Protein AF-A0A6N9QGZ2-F1 (afdb_monomer_lite)

Structure (mmCIF, N/CA/C/O backbone):
data_AF-A0A6N9QGZ2-F1
#
_entry.id   AF-A0A6N9QGZ2-F1
#
loop_
_atom_site.group_PDB
_atom_site.id
_atom_site.type_symbol
_atom_site.label_atom_id
_atom_site.label_alt_id
_atom_site.label_comp_id
_atom_site.label_asym_id
_atom_site.label_entity_id
_atom_site.label_seq_id
_atom_site.pdbx_PDB_ins_code
_atom_site.Cartn_x
_atom_site.Cartn_y
_atom_site.Cartn_z
_atom_site.occupancy
_atom_site.B_iso_or_equiv
_atom_site.auth_seq_id
_atom_site.auth_comp_id
_atom_site.auth_asym_id
_atom_site.auth_atom_id
_atom_site.pdbx_PDB_model_num
ATOM 1 N N . MET A 1 1 ? 37.014 -15.321 28.408 1.00 52.12 1 MET A N 1
ATOM 2 C CA . MET A 1 1 ? 35.676 -15.016 27.855 1.00 52.12 1 MET A CA 1
ATOM 3 C C . MET A 1 1 ? 35.784 -15.045 26.337 1.00 52.12 1 MET A C 1
ATOM 5 O O . MET A 1 1 ? 36.380 -14.140 25.770 1.00 52.12 1 MET A O 1
ATOM 9 N N . ALA A 1 2 ? 35.325 -16.122 25.695 1.00 48.81 2 ALA A N 1
ATOM 10 C CA . ALA A 1 2 ? 35.385 -16.263 24.242 1.00 48.81 2 ALA A CA 1
ATOM 11 C C . ALA A 1 2 ? 34.334 -15.340 23.607 1.00 48.81 2 ALA A C 1
ATOM 13 O O . ALA A 1 2 ? 33.136 -15.608 23.674 1.00 48.81 2 ALA A O 1
ATOM 14 N N . TYR A 1 3 ? 34.786 -14.214 23.056 1.00 52.75 3 TYR A N 1
ATOM 15 C CA . TYR A 1 3 ? 33.948 -13.305 22.283 1.00 52.75 3 TYR A CA 1
ATOM 16 C C . TYR A 1 3 ? 33.619 -13.977 20.951 1.00 52.75 3 TYR A C 1
ATOM 18 O O . TYR A 1 3 ? 34.376 -13.897 19.988 1.00 52.75 3 TYR A O 1
ATOM 26 N N . VAL A 1 4 ? 32.491 -14.677 20.901 1.00 58.38 4 VAL A N 1
ATOM 27 C CA . VAL A 1 4 ? 31.912 -15.086 19.626 1.00 58.38 4 VAL A CA 1
ATOM 28 C C . VAL A 1 4 ? 31.283 -13.835 19.025 1.00 58.38 4 VAL A C 1
ATOM 30 O O . VAL A 1 4 ? 30.467 -13.171 19.669 1.00 58.38 4 VAL A O 1
ATOM 33 N N . THR A 1 5 ? 31.670 -13.490 17.803 1.00 60.75 5 THR A N 1
ATOM 34 C CA . THR A 1 5 ? 31.063 -12.425 17.001 1.00 60.75 5 THR A CA 1
ATOM 35 C C . THR A 1 5 ? 29.679 -12.866 16.534 1.00 60.75 5 THR A C 1
ATOM 37 O O . THR A 1 5 ? 29.411 -12.998 15.345 1.00 60.75 5 THR A O 1
ATOM 40 N N . VAL A 1 6 ? 28.772 -13.125 17.478 1.00 60.06 6 VAL A N 1
ATOM 41 C CA . VAL A 1 6 ? 27.359 -13.270 17.152 1.00 60.06 6 VAL A CA 1
ATOM 42 C C . VAL A 1 6 ? 26.928 -11.913 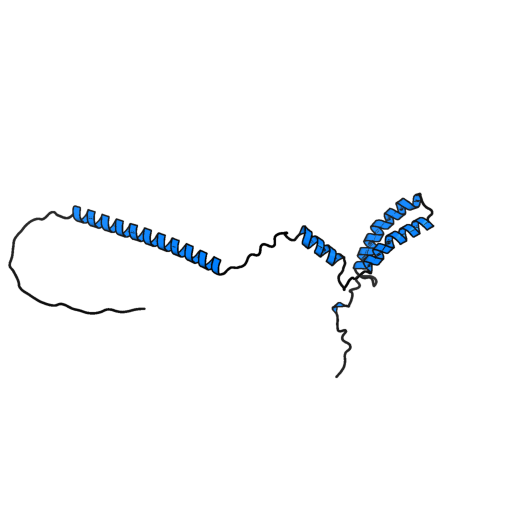16.597 1.00 60.06 6 VAL A C 1
ATOM 44 O O . VAL A 1 6 ? 27.034 -10.910 17.315 1.00 60.06 6 VAL A O 1
ATOM 47 N N . PRO A 1 7 ? 26.506 -11.825 15.325 1.00 60.22 7 PRO A N 1
ATOM 48 C CA . PRO A 1 7 ? 25.987 -10.580 14.795 1.00 60.22 7 PRO A CA 1
ATOM 49 C C . PRO A 1 7 ? 24.788 -10.194 15.662 1.00 60.22 7 PRO A C 1
ATOM 51 O O . PRO A 1 7 ? 23.801 -10.922 15.731 1.00 60.22 7 PRO A O 1
ATOM 54 N N . LYS A 1 8 ? 24.906 -9.059 16.362 1.00 59.06 8 LYS A N 1
ATOM 55 C CA . LYS A 1 8 ? 23.937 -8.584 17.365 1.00 59.06 8 LYS A CA 1
ATOM 56 C C . LYS A 1 8 ? 22.522 -8.357 16.812 1.00 59.06 8 LYS A C 1
ATOM 58 O O . LYS A 1 8 ? 21.609 -8.193 17.604 1.00 59.06 8 LYS A O 1
ATOM 63 N N . ASP A 1 9 ? 22.335 -8.427 15.490 1.00 52.78 9 ASP A N 1
ATOM 64 C CA . ASP A 1 9 ? 21.058 -8.227 14.808 1.00 52.78 9 ASP A CA 1
ATOM 65 C C . ASP A 1 9 ? 20.841 -9.265 13.684 1.00 52.78 9 ASP A C 1
ATOM 67 O O . ASP A 1 9 ? 21.182 -9.022 12.522 1.00 52.78 9 ASP A O 1
ATOM 71 N N . LEU A 1 10 ? 20.198 -10.404 13.983 1.00 56.34 10 LEU A N 1
ATOM 72 C CA . LEU A 1 10 ? 19.692 -11.329 12.946 1.00 56.34 10 LEU A CA 1
ATOM 73 C C . LEU A 1 10 ? 18.625 -10.678 12.041 1.00 56.34 10 LEU A C 1
ATOM 75 O O . LEU A 1 10 ? 18.372 -11.137 10.930 1.00 56.34 10 LEU A O 1
ATOM 79 N N . THR A 1 11 ? 18.023 -9.577 12.489 1.00 52.88 11 THR A N 1
ATOM 80 C CA . THR A 1 11 ? 17.010 -8.800 11.760 1.00 52.88 11 THR A CA 1
ATOM 81 C C . THR A 1 11 ? 17.583 -7.960 10.616 1.00 52.88 11 THR A C 1
ATOM 83 O O . THR A 1 11 ? 16.822 -7.499 9.766 1.00 52.88 11 THR A O 1
ATOM 86 N N . LYS A 1 12 ? 18.911 -7.783 10.541 1.00 50.66 12 LYS A N 1
ATOM 87 C CA . LYS A 1 12 ? 19.588 -7.100 9.421 1.00 50.66 12 LYS A CA 1
ATOM 88 C C . LYS A 1 12 ? 19.960 -8.031 8.267 1.00 50.66 12 LYS A C 1
ATOM 90 O O . LYS A 1 12 ? 20.398 -7.551 7.219 1.00 50.66 12 LYS A O 1
ATOM 95 N N . VAL A 1 13 ? 19.780 -9.344 8.415 1.00 50.19 13 VAL A N 1
ATOM 96 C CA . VAL A 1 13 ? 20.067 -10.297 7.338 1.00 50.19 13 VAL A CA 1
ATOM 97 C C . VAL A 1 13 ? 18.926 -10.235 6.320 1.00 50.19 13 VAL A C 1
ATOM 99 O O . VAL A 1 13 ? 17.911 -10.919 6.433 1.00 50.19 13 VAL A O 1
ATOM 102 N N . LYS A 1 14 ? 19.073 -9.357 5.321 1.00 54.25 14 LYS A N 1
ATOM 103 C CA . LYS A 1 14 ? 18.170 -9.266 4.165 1.00 54.25 14 LYS A CA 1
ATOM 104 C C . LYS A 1 14 ? 18.099 -10.633 3.485 1.00 54.25 14 LYS A C 1
ATOM 106 O O . LYS A 1 14 ? 19.060 -11.065 2.852 1.00 54.25 14 LYS A O 1
ATOM 111 N N . SER A 1 15 ? 16.953 -11.300 3.593 1.00 54.78 15 SER A N 1
ATOM 112 C CA . SER A 1 15 ? 16.671 -12.509 2.820 1.00 54.78 15 SER A CA 1
ATOM 113 C C . SER A 1 15 ? 16.719 -12.170 1.325 1.00 54.78 15 SER A C 1
ATOM 115 O O . SER A 1 15 ? 15.897 -11.408 0.810 1.00 54.78 15 SER A O 1
ATOM 117 N N . LYS A 1 16 ? 17.733 -12.696 0.632 1.00 54.19 16 LYS A N 1
ATOM 118 C CA . LYS A 1 16 ? 17.890 -12.600 -0.824 1.00 54.19 16 LYS A CA 1
ATOM 119 C C . LYS A 1 16 ? 17.086 -13.742 -1.434 1.00 54.19 16 LYS A C 1
ATOM 121 O O . LYS A 1 16 ? 17.397 -14.899 -1.173 1.00 54.19 16 LYS A O 1
ATOM 126 N N . VAL A 1 17 ? 16.005 -13.434 -2.146 1.00 58.06 17 VAL A N 1
ATOM 127 C CA . VAL A 1 17 ? 14.951 -14.435 -2.422 1.00 58.06 17 VAL A CA 1
ATOM 128 C C . VAL A 1 17 ? 15.073 -15.097 -3.796 1.00 58.06 17 VAL A C 1
ATOM 130 O O . VAL A 1 17 ? 14.497 -16.152 -4.005 1.00 58.06 17 VAL A O 1
ATOM 133 N N . ALA A 1 18 ? 15.929 -14.584 -4.675 1.00 49.78 18 ALA A N 1
ATOM 134 C CA . ALA A 1 18 ? 16.564 -15.324 -5.768 1.00 49.78 18 ALA A CA 1
ATOM 135 C C . ALA A 1 18 ? 17.700 -14.448 -6.328 1.00 49.78 18 ALA A C 1
ATOM 137 O O . ALA A 1 18 ? 17.606 -13.222 -6.270 1.00 49.78 18 ALA A O 1
ATOM 138 N N . LEU A 1 19 ? 18.779 -15.045 -6.850 1.00 53.00 19 LEU A N 1
ATOM 139 C CA . LEU A 1 19 ? 19.842 -14.335 -7.594 1.00 53.00 19 LEU A CA 1
ATOM 140 C C . LEU A 1 19 ? 20.494 -13.139 -6.870 1.00 53.00 19 LEU A C 1
ATOM 142 O O . LEU A 1 19 ? 20.731 -12.094 -7.464 1.00 53.00 19 LEU A O 1
ATOM 146 N N . ASN A 1 20 ? 20.797 -13.263 -5.578 1.00 61.28 20 ASN A N 1
ATOM 147 C CA . ASN A 1 20 ? 21.400 -12.183 -4.782 1.00 61.28 20 ASN A CA 1
ATOM 148 C C . ASN A 1 20 ? 20.588 -10.862 -4.692 1.00 61.28 20 ASN A C 1
ATOM 150 O O . ASN A 1 20 ? 21.097 -9.887 -4.134 1.00 61.28 20 ASN A O 1
ATOM 154 N N . LEU A 1 21 ? 19.333 -10.829 -5.156 1.00 63.34 21 LEU A N 1
ATOM 155 C CA . LEU A 1 21 ? 18.490 -9.632 -5.181 1.00 63.34 21 LEU A CA 1
ATOM 156 C C . LEU A 1 21 ? 17.457 -9.633 -4.043 1.00 63.34 21 LEU A C 1
ATOM 158 O O . LEU A 1 21 ? 16.952 -10.666 -3.590 1.00 63.34 21 LEU A O 1
ATOM 162 N N . THR A 1 22 ? 17.156 -8.436 -3.549 1.00 71.75 22 THR A N 1
ATOM 163 C CA . THR A 1 22 ? 16.146 -8.197 -2.512 1.00 71.75 22 THR A CA 1
ATOM 164 C C . THR A 1 22 ? 14.737 -8.285 -3.108 1.00 71.75 22 THR A C 1
ATOM 166 O O . THR A 1 22 ? 14.525 -7.929 -4.265 1.00 71.75 22 THR A O 1
ATOM 169 N N . LYS A 1 23 ? 13.735 -8.711 -2.322 1.00 70.38 23 LYS A N 1
ATOM 170 C CA . LYS A 1 23 ? 12.328 -8.803 -2.781 1.00 70.38 23 LYS A CA 1
ATOM 171 C C . LYS A 1 23 ? 11.823 -7.506 -3.438 1.00 70.38 23 LYS A C 1
ATOM 173 O O . LYS A 1 23 ? 11.062 -7.555 -4.394 1.00 70.38 23 LYS A O 1
ATOM 178 N N . ARG A 1 24 ? 12.293 -6.354 -2.947 1.00 72.12 24 ARG A N 1
ATOM 179 C CA . ARG A 1 24 ? 11.916 -5.016 -3.426 1.00 72.12 24 ARG A CA 1
ATOM 180 C C . ARG A 1 24 ? 12.524 -4.673 -4.777 1.00 72.12 24 ARG A C 1
ATOM 182 O O . ARG A 1 24 ? 11.849 -4.089 -5.614 1.00 72.12 24 ARG A O 1
ATOM 189 N N . GLN A 1 25 ? 13.768 -5.090 -5.015 1.00 73.69 25 GLN A N 1
ATOM 190 C CA . GLN A 1 25 ? 14.388 -4.971 -6.333 1.00 73.69 25 GLN A CA 1
ATOM 191 C C . GLN A 1 25 ? 13.577 -5.747 -7.368 1.00 73.69 25 GLN A C 1
ATOM 193 O O . GLN A 1 25 ? 13.311 -5.214 -8.433 1.00 73.69 25 GLN A O 1
ATOM 198 N N . LEU A 1 26 ? 13.095 -6.948 -7.038 1.00 77.50 26 LEU A N 1
ATOM 199 C CA . LEU A 1 26 ? 12.295 -7.745 -7.970 1.00 77.50 26 LEU A CA 1
ATOM 200 C C . LEU A 1 26 ? 10.937 -7.102 -8.288 1.00 77.50 26 LEU A C 1
ATOM 202 O O . LEU A 1 26 ? 10.567 -7.018 -9.455 1.00 77.50 26 LEU A O 1
ATOM 206 N N . VAL A 1 27 ? 10.222 -6.596 -7.277 1.00 79.56 27 VAL A N 1
ATOM 207 C CA . VAL A 1 27 ? 8.947 -5.884 -7.491 1.00 79.56 27 VAL A CA 1
ATOM 208 C C . VAL A 1 27 ? 9.162 -4.620 -8.317 1.00 79.56 27 VAL A C 1
ATOM 210 O O . VAL A 1 27 ? 8.402 -4.350 -9.244 1.00 79.56 27 VAL A O 1
ATOM 213 N N . CYS A 1 28 ? 10.213 -3.860 -8.019 1.00 80.31 28 CYS A N 1
ATOM 214 C CA . CYS A 1 28 ? 10.470 -2.608 -8.704 1.00 80.31 28 CYS A CA 1
ATOM 215 C C . CYS A 1 28 ? 10.985 -2.810 -10.134 1.00 80.31 28 CYS A C 1
ATOM 217 O O . CYS A 1 28 ? 10.509 -2.135 -11.038 1.00 80.31 28 CYS A O 1
ATOM 219 N N . PHE A 1 29 ? 11.870 -3.782 -10.375 1.00 82.69 29 PHE A N 1
ATOM 220 C CA . PHE A 1 29 ? 12.267 -4.173 -11.731 1.00 82.69 29 PHE A CA 1
ATOM 221 C C . PHE A 1 29 ? 11.088 -4.741 -12.522 1.00 82.69 29 PHE A C 1
ATOM 223 O O . PHE A 1 29 ? 10.969 -4.450 -13.708 1.00 82.69 29 PHE A O 1
ATOM 230 N N . GLY A 1 30 ? 10.187 -5.485 -11.873 1.00 84.06 30 GLY A N 1
ATOM 231 C CA . GLY A 1 30 ? 8.941 -5.945 -12.483 1.00 84.06 30 GLY A CA 1
ATOM 232 C C . GLY A 1 30 ? 8.044 -4.781 -12.907 1.00 84.06 30 GLY A C 1
ATOM 233 O O . GLY A 1 30 ? 7.662 -4.696 -14.069 1.00 84.06 30 GLY A O 1
ATOM 234 N N . ALA A 1 31 ? 7.758 -3.844 -11.998 1.00 84.06 31 ALA A N 1
ATOM 235 C CA . ALA A 1 31 ? 6.945 -2.663 -12.294 1.00 84.06 31 ALA A CA 1
ATOM 236 C C . ALA A 1 31 ? 7.585 -1.777 -13.373 1.00 84.06 31 ALA A C 1
ATOM 238 O O . ALA A 1 31 ? 6.910 -1.339 -14.303 1.00 84.06 31 ALA A O 1
ATOM 239 N N . ALA A 1 32 ? 8.897 -1.562 -13.283 1.00 85.50 32 ALA A N 1
ATOM 240 C CA . ALA A 1 32 ? 9.630 -0.771 -14.251 1.00 85.50 32 ALA A CA 1
ATOM 241 C C . ALA A 1 32 ? 9.602 -1.443 -15.632 1.00 85.50 32 ALA A C 1
ATOM 243 O O . ALA A 1 32 ? 9.272 -0.776 -16.605 1.00 85.50 32 ALA A O 1
ATOM 244 N N . ALA A 1 33 ? 9.824 -2.759 -15.735 1.00 85.50 33 ALA A N 1
ATOM 245 C CA . ALA A 1 33 ? 9.715 -3.492 -16.998 1.00 85.50 33 ALA A CA 1
ATOM 246 C C . ALA A 1 33 ? 8.300 -3.420 -17.599 1.00 85.50 33 ALA A C 1
ATOM 248 O O . ALA A 1 33 ? 8.160 -3.160 -18.793 1.00 85.50 33 ALA A O 1
ATOM 249 N N . VAL A 1 34 ? 7.256 -3.577 -16.777 1.00 88.81 34 VAL A N 1
ATOM 250 C CA . VAL A 1 34 ? 5.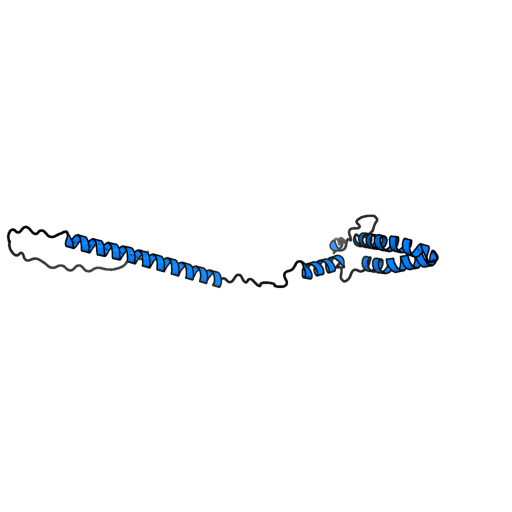853 -3.480 -17.220 1.00 88.81 34 VAL A CA 1
ATOM 251 C C . VAL A 1 34 ? 5.527 -2.100 -17.788 1.00 88.81 34 VAL A C 1
ATOM 253 O O . VAL A 1 34 ? 4.760 -2.013 -18.739 1.00 88.81 34 VAL A O 1
ATOM 256 N N . VAL A 1 35 ? 6.102 -1.027 -17.246 1.00 86.25 35 VAL A N 1
ATOM 257 C CA . VAL A 1 35 ? 5.841 0.337 -17.732 1.00 86.25 35 VAL A CA 1
ATOM 258 C C . VAL A 1 35 ? 6.773 0.716 -18.884 1.00 86.25 35 VAL A C 1
ATOM 260 O O . VAL A 1 35 ? 6.325 1.236 -19.902 1.00 86.25 35 VAL A O 1
ATOM 263 N N . GLY A 1 36 ? 8.071 0.462 -18.754 1.00 85.75 36 GLY A N 1
ATOM 264 C CA . GLY A 1 36 ? 9.061 0.951 -19.707 1.00 85.75 36 GLY A CA 1
ATOM 265 C C . GLY A 1 36 ? 9.189 0.124 -20.976 1.00 85.75 36 GLY A C 1
ATOM 266 O O . GLY A 1 36 ? 9.550 0.701 -21.996 1.00 85.75 36 GLY A O 1
ATOM 267 N N . VAL A 1 37 ? 8.870 -1.177 -20.968 1.00 86.12 37 VAL A N 1
ATOM 268 C CA . VAL A 1 37 ? 8.886 -1.974 -22.209 1.00 86.12 37 VAL A CA 1
ATOM 269 C C . VAL A 1 37 ? 7.790 -1.498 -23.173 1.00 86.12 37 VAL A C 1
ATOM 271 O O . VAL A 1 37 ? 8.134 -1.151 -24.303 1.00 86.12 37 VAL A O 1
ATOM 274 N N . PRO A 1 38 ? 6.510 -1.369 -22.770 1.00 86.81 38 PRO A N 1
ATOM 275 C CA . PRO A 1 38 ? 5.483 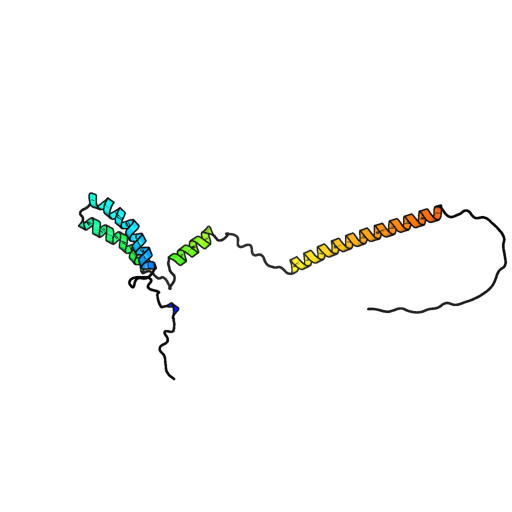-0.795 -23.641 1.00 86.81 38 PRO A CA 1
ATOM 276 C C . PRO A 1 38 ? 5.793 0.643 -24.062 1.00 86.81 38 PRO A C 1
ATOM 278 O O . PRO A 1 38 ? 5.623 0.988 -25.228 1.00 86.81 38 PRO A O 1
ATOM 281 N N . LEU A 1 39 ? 6.304 1.469 -23.142 1.00 85.44 39 LEU A N 1
ATOM 282 C CA . LEU A 1 39 ? 6.684 2.848 -23.451 1.00 85.44 39 LEU A CA 1
ATOM 283 C C . LEU A 1 39 ? 7.801 2.913 -24.507 1.00 85.44 39 LEU A C 1
ATOM 285 O O . LEU A 1 39 ? 7.755 3.747 -25.407 1.00 85.44 39 LEU A O 1
ATOM 289 N N . PHE A 1 40 ? 8.783 2.012 -24.432 1.00 84.69 40 PHE A N 1
ATOM 290 C CA . PHE A 1 40 ? 9.861 1.915 -25.412 1.00 84.69 40 PHE A CA 1
ATOM 291 C C . PHE A 1 40 ? 9.336 1.523 -26.794 1.00 84.69 40 PHE A C 1
ATOM 293 O O . PHE A 1 40 ? 9.710 2.159 -27.775 1.00 84.69 40 PHE A O 1
ATOM 300 N N . PHE A 1 41 ? 8.445 0.530 -26.883 1.00 85.12 41 PHE A N 1
ATOM 301 C CA . PHE A 1 41 ? 7.859 0.128 -28.166 1.00 85.12 41 PHE A CA 1
ATOM 302 C C . PHE A 1 41 ? 7.048 1.252 -28.822 1.00 85.12 41 PHE A C 1
ATOM 304 O O . PHE A 1 41 ? 7.136 1.410 -30.032 1.00 85.12 41 PHE A O 1
ATOM 311 N N . LEU A 1 42 ? 6.333 2.068 -28.040 1.00 85.69 42 LEU A N 1
ATOM 312 C CA . LEU A 1 42 ? 5.571 3.213 -28.556 1.00 85.69 42 LEU A CA 1
ATOM 313 C C . LEU A 1 42 ? 6.465 4.363 -29.049 1.00 85.69 42 LEU A C 1
ATOM 315 O O . LEU A 1 42 ? 6.144 5.023 -30.033 1.00 85.69 42 LEU A O 1
ATOM 319 N N . ILE A 1 43 ? 7.581 4.628 -28.364 1.00 84.19 43 ILE A N 1
ATOM 320 C CA . ILE A 1 43 ? 8.475 5.756 -28.683 1.00 84.19 43 ILE A CA 1
ATOM 321 C C . ILE A 1 43 ? 9.481 5.392 -29.784 1.00 84.19 43 ILE A C 1
ATOM 323 O O . ILE A 1 43 ? 9.903 6.264 -30.548 1.00 84.19 43 ILE A O 1
ATOM 327 N N . LYS A 1 44 ? 9.849 4.110 -29.892 1.00 79.19 44 LYS A N 1
ATOM 328 C CA . LYS A 1 44 ? 10.823 3.587 -30.860 1.00 79.19 44 LYS A CA 1
ATOM 329 C C . LYS A 1 44 ? 10.485 3.936 -32.313 1.00 79.19 44 LYS A C 1
ATOM 331 O O . LYS A 1 44 ? 11.403 4.137 -33.100 1.00 79.19 44 LYS A O 1
ATOM 336 N N . ASP A 1 45 ? 9.205 4.033 -32.661 1.00 78.19 45 ASP A N 1
ATOM 337 C CA . ASP A 1 45 ? 8.784 4.309 -34.041 1.00 78.19 45 ASP A CA 1
ATOM 338 C C . ASP A 1 45 ? 8.909 5.796 -34.421 1.00 78.19 45 ASP A C 1
ATOM 340 O O . ASP A 1 45 ? 8.926 6.136 -35.601 1.00 78.19 45 ASP A O 1
ATOM 344 N N . SER A 1 46 ? 9.018 6.693 -33.433 1.00 79.25 46 SER A N 1
ATOM 345 C CA . SER A 1 46 ? 9.046 8.151 -33.645 1.00 79.25 46 SER A CA 1
ATOM 346 C C . SER A 1 46 ? 10.406 8.797 -33.368 1.00 79.25 46 SER A C 1
ATOM 348 O O . SER A 1 46 ? 10.646 9.930 -33.783 1.00 79.25 46 SER A O 1
ATOM 350 N N . VAL A 1 47 ? 11.295 8.119 -32.638 1.00 84.38 47 VAL A N 1
ATOM 351 C CA . VAL A 1 47 ? 12.533 8.701 -32.101 1.00 84.38 47 VAL A CA 1
ATOM 352 C C . VAL A 1 47 ? 13.727 7.808 -32.457 1.00 84.38 47 VAL A C 1
ATOM 354 O O . VAL A 1 47 ? 13.600 6.584 -32.419 1.00 84.38 47 VAL A O 1
ATOM 357 N N . PRO A 1 48 ? 14.914 8.372 -32.765 1.00 83.75 48 PRO A N 1
ATOM 358 C CA . PRO A 1 48 ? 16.120 7.577 -32.965 1.00 83.75 48 PRO A CA 1
ATOM 359 C C . PRO A 1 48 ? 16.394 6.655 -31.772 1.00 83.75 48 PRO A C 1
ATOM 361 O O . PRO A 1 48 ? 16.271 7.051 -30.612 1.00 83.75 48 PRO A O 1
ATOM 364 N N . GLN A 1 49 ? 16.817 5.426 -32.074 1.00 81.88 49 GLN A N 1
ATOM 365 C CA . GLN A 1 49 ? 17.009 4.343 -31.104 1.00 81.88 49 GLN A CA 1
ATOM 366 C C . GLN A 1 49 ? 17.841 4.764 -29.881 1.00 81.88 49 GLN A C 1
ATOM 368 O O . GLN A 1 49 ? 17.521 4.394 -28.754 1.00 81.88 49 GLN A O 1
ATOM 373 N N . SER A 1 50 ? 18.877 5.582 -30.080 1.00 85.00 50 SER A N 1
ATOM 374 C CA . SER A 1 50 ? 19.697 6.135 -28.998 1.00 85.00 50 SER A CA 1
ATOM 375 C C . SER A 1 50 ? 18.866 6.974 -28.021 1.00 85.00 50 SER A C 1
ATOM 377 O O . SER A 1 50 ? 18.870 6.704 -26.821 1.00 85.00 50 SER A O 1
ATOM 379 N N . ALA A 1 51 ? 18.079 7.931 -28.509 1.00 85.69 51 ALA A N 1
ATOM 380 C CA . ALA A 1 51 ? 17.215 8.755 -27.666 1.00 85.69 51 ALA A CA 1
ATOM 381 C C . ALA A 1 51 ? 16.086 7.943 -27.002 1.00 85.69 51 ALA A C 1
ATOM 383 O O . ALA A 1 51 ? 15.808 8.156 -25.822 1.00 85.69 51 ALA A O 1
ATOM 384 N N . ALA A 1 52 ? 15.511 6.950 -27.688 1.00 84.81 52 ALA A N 1
ATOM 385 C CA . ALA A 1 52 ? 14.527 6.044 -27.087 1.00 84.81 52 ALA A CA 1
ATOM 386 C C . ALA A 1 52 ? 15.114 5.252 -25.898 1.00 84.81 52 ALA A C 1
ATOM 388 O O . ALA A 1 52 ? 14.467 5.124 -24.855 1.00 84.81 52 ALA A O 1
ATOM 389 N N . THR A 1 53 ? 16.364 4.780 -26.001 1.00 84.31 53 THR A N 1
ATOM 390 C CA . THR A 1 53 ? 17.038 4.093 -24.882 1.00 84.31 53 THR A CA 1
ATOM 391 C C . THR A 1 53 ? 17.349 5.022 -23.706 1.00 84.31 53 THR A C 1
ATOM 393 O O . THR A 1 53 ? 17.182 4.617 -22.556 1.00 84.31 53 THR A O 1
ATOM 396 N N . PHE A 1 54 ? 17.718 6.284 -23.955 1.00 88.00 54 PHE A N 1
ATOM 397 C CA . PHE A 1 54 ? 17.908 7.265 -22.879 1.00 88.00 54 PHE A CA 1
ATOM 398 C C . PHE A 1 54 ? 16.607 7.556 -22.133 1.00 88.00 54 PHE A C 1
ATOM 400 O O . PHE A 1 54 ? 16.612 7.610 -20.904 1.00 88.00 54 PHE A O 1
ATOM 407 N N . ILE A 1 55 ? 15.489 7.680 -22.855 1.00 85.50 55 ILE A N 1
ATOM 408 C CA . ILE A 1 55 ? 14.161 7.854 -22.254 1.00 85.50 55 ILE A CA 1
ATOM 409 C C . ILE A 1 55 ? 13.798 6.630 -21.406 1.00 85.50 55 ILE A C 1
ATOM 411 O O . ILE A 1 55 ? 13.349 6.781 -20.271 1.00 85.50 55 ILE A O 1
ATOM 415 N N . MET A 1 56 ? 14.060 5.421 -21.908 1.00 84.56 56 MET A N 1
ATOM 416 C CA . MET A 1 56 ? 13.836 4.186 -21.155 1.00 84.56 56 MET A CA 1
ATOM 417 C C . MET A 1 56 ? 14.626 4.175 -19.836 1.00 84.56 56 MET A C 1
ATOM 419 O O . MET A 1 56 ? 14.051 3.899 -18.785 1.00 84.56 56 MET A O 1
ATOM 423 N N . VAL A 1 57 ? 15.917 4.523 -19.856 1.00 86.19 57 VAL A N 1
ATOM 424 C CA . VAL A 1 57 ? 16.749 4.587 -18.639 1.00 86.19 57 VAL A CA 1
ATOM 425 C C . VAL A 1 57 ? 16.253 5.670 -17.679 1.00 86.19 57 VAL A C 1
ATOM 427 O O . VAL A 1 57 ? 16.161 5.418 -16.478 1.00 86.19 57 VAL A O 1
ATOM 430 N N . LEU A 1 58 ? 15.878 6.843 -18.192 1.00 87.44 58 LEU A N 1
ATOM 431 C CA . LEU A 1 58 ? 15.325 7.938 -17.391 1.00 87.44 58 LEU A CA 1
ATOM 432 C C . LEU A 1 58 ? 14.041 7.542 -16.664 1.00 87.44 58 LEU A C 1
ATOM 434 O O . LEU A 1 58 ? 13.859 7.919 -15.511 1.00 87.44 58 LEU A O 1
ATOM 438 N N . VAL A 1 59 ? 13.176 6.761 -17.311 1.00 85.31 59 VAL A N 1
ATOM 439 C CA . VAL A 1 59 ? 11.941 6.247 -16.704 1.00 85.31 59 VAL A CA 1
ATOM 440 C C . VAL A 1 59 ? 12.239 5.167 -15.667 1.00 85.31 59 VAL A C 1
ATOM 442 O O . VAL A 1 59 ? 11.571 5.112 -14.641 1.00 85.31 59 VAL A O 1
ATOM 445 N N . MET A 1 60 ? 13.258 4.334 -15.884 1.00 84.19 60 MET A N 1
ATOM 446 C CA . MET A 1 60 ? 13.651 3.263 -14.954 1.00 84.19 60 MET A CA 1
ATOM 447 C C . MET A 1 60 ? 14.357 3.792 -13.697 1.00 84.19 60 MET A C 1
ATOM 449 O O . MET A 1 60 ? 14.225 3.212 -12.619 1.00 84.19 60 MET A O 1
ATOM 453 N N . LEU A 1 61 ? 15.097 4.896 -13.812 1.00 84.44 61 LEU A N 1
ATOM 454 C CA . LEU A 1 61 ? 15.878 5.503 -12.731 1.00 84.44 61 LEU A CA 1
ATOM 455 C C . LEU A 1 61 ? 15.061 5.858 -11.468 1.00 84.44 61 LEU A C 1
ATOM 457 O O . LEU A 1 61 ? 15.495 5.479 -10.376 1.00 84.44 61 LEU A O 1
ATOM 461 N N . PRO A 1 62 ? 13.887 6.520 -11.539 1.00 81.38 62 PRO A N 1
ATOM 462 C CA . PRO A 1 62 ? 13.078 6.803 -10.355 1.00 81.38 62 PRO A CA 1
ATOM 463 C C . PRO A 1 62 ? 12.556 5.526 -9.688 1.00 81.38 62 PRO A C 1
ATOM 465 O O . PRO A 1 62 ? 12.535 5.451 -8.461 1.00 81.38 62 PRO A O 1
ATOM 468 N N . PHE A 1 63 ? 12.215 4.490 -10.461 1.00 79.81 63 PHE A N 1
ATOM 469 C CA . PHE A 1 63 ? 11.873 3.178 -9.906 1.00 79.81 63 PHE A CA 1
ATOM 470 C C . PHE A 1 63 ? 13.079 2.566 -9.186 1.00 79.81 63 PHE A C 1
ATOM 472 O O . PHE A 1 63 ? 12.976 2.158 -8.032 1.00 79.81 63 PHE A O 1
ATOM 479 N N . PHE A 1 64 ? 14.266 2.604 -9.789 1.00 78.44 64 PHE A N 1
ATOM 480 C CA . PHE A 1 64 ? 15.479 2.114 -9.139 1.00 78.44 64 PHE A CA 1
ATOM 481 C C . PHE A 1 64 ? 15.790 2.845 -7.820 1.00 78.44 64 PHE A C 1
ATOM 483 O O . PHE A 1 64 ? 16.134 2.197 -6.827 1.00 78.44 64 PHE A O 1
ATOM 490 N N . MET A 1 65 ? 15.606 4.171 -7.767 1.00 77.94 65 MET A N 1
ATOM 491 C CA . MET A 1 65 ? 15.708 4.916 -6.508 1.00 77.94 65 MET A CA 1
ATOM 492 C C . MET A 1 65 ? 14.713 4.402 -5.470 1.00 77.94 65 MET A C 1
ATOM 494 O O . MET A 1 65 ? 15.125 4.164 -4.342 1.00 77.94 65 MET A O 1
ATOM 498 N N . LEU A 1 66 ? 13.448 4.164 -5.827 1.00 71.44 66 LEU A N 1
ATOM 499 C CA . LEU A 1 66 ? 12.447 3.604 -4.906 1.00 71.44 66 LEU A CA 1
ATOM 500 C C . LEU A 1 66 ? 12.812 2.191 -4.422 1.00 71.44 66 LEU A C 1
ATOM 502 O O . LEU A 1 66 ? 12.576 1.866 -3.260 1.00 71.44 66 LEU A O 1
ATOM 506 N N . ALA A 1 67 ? 13.436 1.371 -5.273 1.00 73.50 67 ALA A N 1
ATOM 507 C CA . ALA A 1 67 ? 13.913 0.036 -4.908 1.00 73.50 67 ALA A CA 1
ATOM 508 C C . ALA A 1 67 ? 15.041 0.072 -3.861 1.00 73.50 67 ALA A C 1
ATOM 510 O O . ALA A 1 67 ? 15.116 -0.803 -2.994 1.00 73.50 67 ALA A O 1
ATOM 511 N N . MET A 1 68 ? 15.922 1.073 -3.959 1.00 71.75 68 MET A N 1
ATOM 512 C CA . MET A 1 68 ? 17.035 1.315 -3.032 1.00 71.75 68 MET A CA 1
ATOM 513 C C . MET A 1 68 ? 16.648 2.189 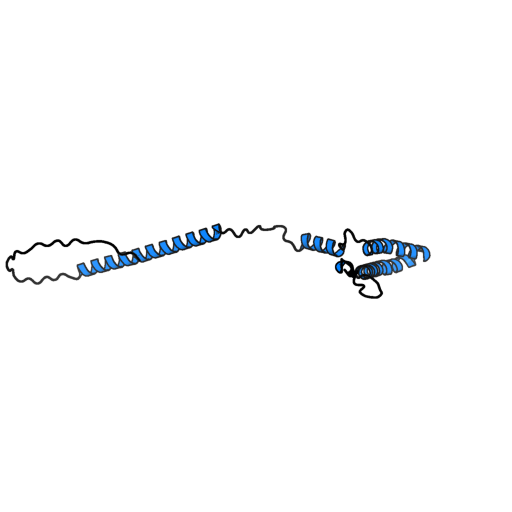-1.830 1.00 71.75 68 MET A C 1
ATOM 515 O O . MET A 1 68 ? 17.380 2.222 -0.841 1.00 71.75 68 MET A O 1
ATOM 519 N N . TYR A 1 69 ? 15.518 2.896 -1.885 1.00 69.12 69 TYR A N 1
ATOM 520 C CA . TYR A 1 69 ? 15.128 3.853 -0.859 1.00 69.12 69 TYR A CA 1
ATOM 521 C C . TYR A 1 69 ? 14.547 3.152 0.370 1.00 69.12 69 TYR A C 1
ATOM 523 O O . TYR A 1 69 ? 13.388 2.738 0.416 1.00 69.12 69 TYR A O 1
ATOM 531 N N . GLU A 1 70 ? 15.363 3.057 1.414 1.00 64.62 70 GLU A N 1
ATOM 532 C CA . GLU A 1 70 ? 14.949 2.609 2.739 1.00 64.62 70 GLU A CA 1
ATOM 533 C C . GLU A 1 70 ? 14.957 3.802 3.691 1.00 64.62 70 GLU A C 1
ATOM 535 O O . GLU A 1 70 ? 15.986 4.131 4.280 1.00 64.62 70 GLU A O 1
ATOM 540 N N . LYS A 1 71 ? 13.811 4.465 3.881 1.00 50.06 71 LYS A N 1
ATOM 541 C CA . LYS A 1 71 ? 13.710 5.465 4.949 1.00 50.06 71 LYS A CA 1
ATOM 542 C C . LYS A 1 71 ? 13.550 4.753 6.293 1.00 50.06 71 LYS A C 1
ATOM 544 O O . LYS A 1 71 ? 12.592 4.016 6.503 1.00 50.06 71 LYS A O 1
ATOM 549 N N . HIS A 1 72 ? 14.507 4.959 7.200 1.00 55.59 72 HIS A N 1
ATOM 550 C CA . HIS A 1 72 ? 14.479 4.475 8.591 1.00 55.59 72 HIS A CA 1
ATOM 551 C C . HIS A 1 72 ? 14.248 2.956 8.768 1.00 55.59 72 HIS A C 1
ATOM 553 O O . HIS A 1 72 ? 13.764 2.517 9.807 1.00 55.59 72 HIS A O 1
ATOM 559 N N . GLY A 1 73 ? 14.591 2.141 7.762 1.00 60.88 73 GLY A N 1
ATOM 560 C CA . GLY A 1 73 ? 14.409 0.684 7.800 1.00 60.88 73 GLY A CA 1
ATOM 561 C C . GLY A 1 73 ? 12.989 0.193 7.485 1.00 60.88 73 GLY A C 1
ATOM 562 O O . GLY A 1 73 ? 12.764 -1.018 7.479 1.00 60.88 73 GLY A O 1
ATOM 563 N N . GLN A 1 74 ? 12.041 1.083 7.170 1.00 60.53 74 GLN A N 1
ATOM 564 C CA . GLN A 1 74 ? 10.682 0.700 6.776 1.00 60.53 74 GLN A CA 1
ATOM 565 C C . GLN A 1 74 ? 10.499 0.758 5.247 1.00 60.53 74 GLN A C 1
ATOM 567 O O . GLN A 1 74 ? 10.859 1.757 4.623 1.00 60.53 74 GLN A O 1
ATOM 572 N N . PRO A 1 75 ? 9.963 -0.308 4.618 1.00 69.44 75 PRO A N 1
ATOM 573 C CA . PRO A 1 75 ? 9.588 -0.279 3.208 1.00 69.44 75 PRO A CA 1
ATOM 574 C C . PRO A 1 75 ? 8.486 0.731 2.920 1.00 69.44 75 PRO A C 1
ATOM 576 O O . PRO A 1 75 ? 7.538 0.858 3.697 1.00 69.44 75 PRO A O 1
ATOM 579 N N . LEU A 1 76 ? 8.555 1.359 1.746 1.00 66.56 76 LEU A N 1
ATOM 580 C CA . LEU A 1 76 ? 7.469 2.187 1.225 1.00 66.56 76 LEU A CA 1
ATOM 581 C C . LEU A 1 76 ? 6.178 1.381 1.050 1.00 66.56 76 LEU A C 1
ATOM 583 O O . LEU A 1 76 ? 5.102 1.927 1.256 1.00 66.56 76 LEU A O 1
ATOM 587 N N . GLU A 1 77 ? 6.261 0.081 0.767 1.00 69.12 77 GLU A N 1
ATOM 588 C CA . GLU A 1 77 ? 5.105 -0.815 0.694 1.00 69.12 77 GLU A CA 1
ATOM 589 C C . GLU A 1 77 ? 4.405 -0.947 2.050 1.00 69.12 77 GLU A C 1
ATOM 591 O O . GLU A 1 77 ? 3.178 -0.954 2.119 1.00 69.12 77 GLU A O 1
ATOM 596 N N . THR A 1 78 ? 5.168 -0.997 3.148 1.00 71.50 78 THR A N 1
ATOM 597 C CA . THR A 1 78 ? 4.599 -0.993 4.503 1.00 71.50 78 THR A CA 1
ATOM 598 C C . THR A 1 78 ? 3.982 0.356 4.829 1.00 71.50 78 THR A C 1
ATOM 600 O O . THR A 1 78 ? 2.911 0.406 5.428 1.00 71.50 78 THR A O 1
ATOM 603 N N . ILE A 1 79 ? 4.616 1.449 4.408 1.00 75.44 79 ILE A N 1
ATOM 604 C CA . ILE A 1 79 ? 4.068 2.793 4.600 1.00 75.44 79 ILE A CA 1
ATOM 605 C C . ILE A 1 79 ? 2.754 2.936 3.825 1.00 75.44 79 ILE A C 1
ATOM 607 O O . ILE A 1 79 ? 1.750 3.344 4.402 1.00 75.44 79 ILE A O 1
ATOM 611 N N . LEU A 1 80 ? 2.718 2.527 2.558 1.00 76.00 80 LEU A N 1
ATOM 612 C CA . LEU A 1 80 ? 1.529 2.601 1.717 1.00 76.00 80 LEU A CA 1
ATOM 613 C C . LEU A 1 80 ? 0.425 1.657 2.204 1.00 76.00 80 LEU A C 1
ATOM 615 O O . LEU A 1 80 ? -0.733 2.057 2.267 1.00 76.00 80 LEU A O 1
ATOM 619 N N . GLY A 1 81 ? 0.772 0.442 2.630 1.00 81.94 81 GLY A N 1
ATOM 620 C CA . GLY A 1 81 ? -0.170 -0.484 3.258 1.00 81.94 81 GLY A CA 1
ATOM 621 C C . GLY A 1 81 ? -0.768 0.086 4.545 1.00 81.94 81 GLY A C 1
ATOM 622 O O . GLY A 1 81 ? -1.972 -0.028 4.766 1.00 81.94 81 GLY A O 1
ATOM 623 N N . ASN A 1 82 ? 0.038 0.771 5.361 1.00 81.56 82 ASN A N 1
ATOM 624 C CA . ASN A 1 82 ? -0.449 1.467 6.550 1.00 81.56 82 ASN A CA 1
ATOM 625 C C . ASN A 1 82 ? -1.363 2.640 6.186 1.00 81.56 82 ASN A C 1
ATOM 627 O O . ASN A 1 82 ? -2.399 2.808 6.826 1.00 81.56 82 ASN A O 1
ATOM 631 N N . ILE A 1 83 ? -1.025 3.411 5.150 1.00 81.94 83 ILE A N 1
ATOM 632 C CA . ILE A 1 83 ? -1.874 4.492 4.637 1.00 81.94 83 ILE A CA 1
ATOM 633 C C . ILE A 1 83 ? -3.217 3.911 4.184 1.00 81.94 83 ILE A C 1
ATOM 635 O O . ILE A 1 83 ? -4.250 4.294 4.719 1.00 81.94 83 ILE A O 1
ATOM 639 N N . ILE A 1 84 ? -3.228 2.922 3.291 1.00 83.44 84 ILE A N 1
ATOM 640 C CA . ILE A 1 84 ? -4.468 2.301 2.799 1.00 83.44 84 ILE A CA 1
ATOM 641 C C . ILE A 1 84 ? -5.282 1.720 3.959 1.00 83.44 84 ILE A C 1
ATOM 643 O O . ILE A 1 84 ? -6.495 1.899 4.017 1.00 83.44 84 ILE A O 1
ATOM 647 N N . LYS A 1 85 ? -4.630 1.073 4.928 1.00 84.56 85 LYS A N 1
ATOM 648 C CA . LYS A 1 85 ? -5.311 0.526 6.102 1.00 84.56 85 LYS A CA 1
ATOM 649 C C . LYS A 1 85 ? -5.992 1.620 6.925 1.00 84.56 85 LYS A C 1
ATOM 651 O O . LYS A 1 85 ? -7.157 1.468 7.282 1.00 84.56 85 LYS A O 1
ATOM 656 N N . VAL A 1 86 ? -5.292 2.716 7.208 1.00 82.19 86 VAL A N 1
ATOM 657 C CA . VAL A 1 86 ? -5.831 3.846 7.979 1.00 82.19 86 VAL A CA 1
ATOM 658 C C . VAL A 1 86 ? -6.957 4.549 7.225 1.00 82.19 86 VAL A C 1
ATOM 660 O O . VAL A 1 86 ? -7.970 4.873 7.834 1.00 82.19 86 VAL A O 1
ATOM 663 N N . PHE A 1 87 ? -6.804 4.753 5.917 1.00 80.00 87 PHE A N 1
ATOM 664 C CA . PHE A 1 87 ? -7.783 5.473 5.104 1.00 80.00 87 PHE A CA 1
ATOM 665 C C . PHE A 1 87 ? -9.015 4.634 4.739 1.00 80.00 87 PHE A C 1
ATOM 667 O O . PHE A 1 87 ? -10.105 5.193 4.655 1.00 80.00 87 PHE A O 1
ATOM 674 N N . PHE A 1 88 ? -8.861 3.326 4.509 1.00 75.81 88 PHE A N 1
ATOM 675 C CA . PHE A 1 88 ? -9.925 2.483 3.948 1.00 75.81 88 PHE A CA 1
ATOM 676 C C . PHE A 1 88 ? -10.468 1.434 4.924 1.00 75.81 88 PHE A C 1
ATOM 678 O O . PHE A 1 88 ? -11.675 1.239 5.004 1.00 75.81 88 PHE A O 1
ATOM 685 N N . LEU A 1 89 ? -9.598 0.746 5.673 1.00 74.75 89 LEU A N 1
ATOM 686 C CA . LEU A 1 89 ? -10.022 -0.363 6.545 1.00 74.75 89 LEU A CA 1
ATOM 687 C C . LEU A 1 89 ? -10.453 0.097 7.934 1.00 74.75 89 LEU A C 1
ATOM 689 O O . LEU A 1 89 ? -11.198 -0.612 8.608 1.00 74.75 89 LEU A O 1
ATOM 693 N N . THR A 1 90 ? -9.931 1.228 8.406 1.00 73.69 90 THR A N 1
ATOM 694 C CA . THR A 1 90 ? -10.148 1.641 9.791 1.00 73.69 90 THR A CA 1
ATOM 695 C C . THR A 1 90 ? -11.354 2.578 9.852 1.00 73.69 90 THR A C 1
ATOM 697 O O . THR A 1 90 ? -11.336 3.613 9.185 1.00 73.69 90 THR A O 1
ATOM 700 N N . PRO A 1 91 ? -12.406 2.261 10.631 1.00 72.19 91 PRO A N 1
ATOM 701 C CA . PRO A 1 91 ? -13.529 3.173 10.798 1.00 72.19 91 PRO A CA 1
ATOM 702 C C . PRO A 1 91 ? -13.037 4.488 11.415 1.00 72.19 91 PRO A C 1
ATOM 704 O O . PRO A 1 91 ? -12.254 4.495 12.368 1.00 72.19 91 PRO A O 1
ATOM 707 N N . LYS A 1 92 ? -13.477 5.611 10.834 1.00 66.19 92 LYS A N 1
ATOM 708 C CA . LYS A 1 92 ? -13.062 6.967 11.233 1.00 66.19 92 LYS A CA 1
ATOM 709 C C . LYS A 1 92 ? -13.439 7.280 12.680 1.00 66.19 92 LYS A C 1
ATOM 711 O O . LYS A 1 92 ? -12.723 8.005 13.367 1.00 66.19 92 LYS A O 1
ATOM 716 N N . GLU A 1 93 ? -14.534 6.702 13.150 1.00 72.06 93 GLU A N 1
ATOM 717 C CA . GLU A 1 93 ? -14.887 6.735 14.557 1.00 72.06 93 GLU A CA 1
ATOM 718 C C . GLU A 1 93 ? -14.174 5.599 15.279 1.00 72.06 93 GLU A C 1
ATOM 720 O O . GLU A 1 93 ? -14.356 4.422 14.970 1.00 72.06 93 GLU A O 1
ATOM 725 N N . ARG A 1 94 ? -13.354 5.968 16.265 1.00 74.12 94 ARG A N 1
ATOM 726 C CA . ARG A 1 94 ? -12.891 5.056 17.308 1.00 74.12 94 ARG A CA 1
ATOM 727 C C . ARG A 1 94 ? -13.915 5.143 18.440 1.00 74.12 94 ARG A C 1
ATOM 729 O O . ARG A 1 94 ? -13.736 5.996 19.309 1.00 74.12 94 ARG A O 1
ATOM 736 N N . PRO A 1 95 ? -15.010 4.358 18.442 1.00 74.50 95 PRO A N 1
ATOM 737 C CA . PRO A 1 95 ? -15.915 4.358 19.577 1.00 74.50 95 PRO A CA 1
ATOM 738 C C . PRO A 1 95 ? -15.130 3.857 20.787 1.00 74.50 95 PRO A C 1
ATOM 740 O O . PRO A 1 95 ? -14.803 2.675 20.899 1.00 74.50 95 PRO A O 1
ATOM 743 N N . TYR A 1 96 ? -14.785 4.780 21.680 1.00 64.94 96 TYR A N 1
ATOM 744 C CA . TYR A 1 96 ? -14.196 4.462 22.969 1.00 64.94 96 TYR A CA 1
ATOM 745 C C . TYR A 1 96 ? -15.274 3.793 23.815 1.00 64.94 96 TYR A C 1
ATOM 747 O O . TYR A 1 96 ? -16.021 4.448 24.537 1.00 64.94 96 TYR A O 1
ATOM 755 N N . GLN A 1 97 ? -15.390 2.474 23.695 1.00 69.75 97 GLN A N 1
ATOM 756 C CA . GLN A 1 97 ? -16.201 1.696 24.615 1.00 69.75 97 GLN A CA 1
ATOM 757 C C . GLN A 1 97 ? -15.366 1.410 25.855 1.00 69.75 97 GLN A C 1
ATOM 759 O O . GLN A 1 97 ? -14.523 0.515 25.879 1.00 69.75 97 GLN A O 1
ATOM 764 N N . THR A 1 98 ? -15.578 2.208 26.894 1.00 73.69 98 THR A N 1
ATOM 765 C CA . THR A 1 98 ? -15.097 1.888 28.233 1.00 73.69 98 THR A CA 1
ATOM 766 C C . THR A 1 98 ? -15.979 0.799 28.829 1.00 73.69 98 THR A C 1
ATOM 768 O O . THR A 1 98 ? -17.204 0.923 28.897 1.00 73.69 98 THR A O 1
ATOM 771 N N . ALA A 1 99 ? -15.356 -0.283 29.296 1.00 71.69 99 ALA A N 1
ATOM 772 C CA . ALA A 1 99 ? -16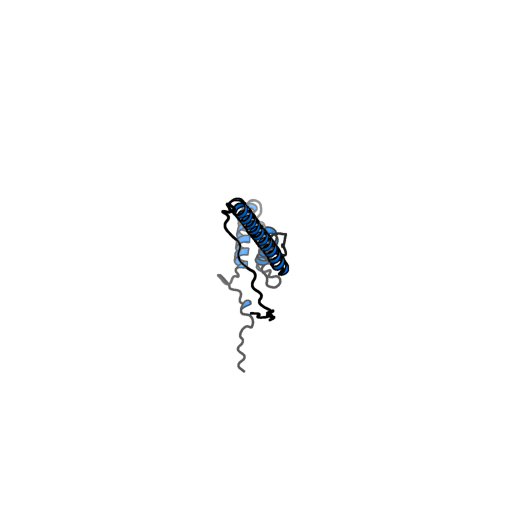.025 -1.288 30.111 1.00 71.69 99 ALA A CA 1
ATOM 773 C C . ALA A 1 99 ? -16.292 -0.702 31.510 1.00 71.69 99 ALA A C 1
ATOM 775 O O . ALA A 1 99 ? -15.559 -0.948 32.465 1.00 71.69 99 ALA A O 1
ATOM 776 N N . ASN A 1 100 ? -17.324 0.138 31.622 1.00 77.50 100 ASN A N 1
ATOM 777 C CA . ASN A 1 100 ? -17.680 0.793 32.876 1.00 77.50 100 ASN A CA 1
ATOM 778 C C . ASN A 1 100 ? -18.329 -0.206 33.840 1.00 77.50 100 ASN A C 1
ATOM 780 O O . ASN A 1 100 ? -19.465 -0.637 33.638 1.00 77.50 100 ASN A O 1
ATOM 784 N N . TYR A 1 101 ? -17.641 -0.503 34.944 1.00 82.56 101 TYR A N 1
ATOM 785 C CA . TYR A 1 101 ? -18.162 -1.328 36.042 1.00 82.56 101 TYR A CA 1
ATOM 786 C C . TYR A 1 101 ? -19.511 -0.809 36.574 1.00 82.56 101 TYR A C 1
ATOM 788 O O . TYR A 1 101 ? -20.437 -1.576 36.843 1.00 82.56 101 TYR A O 1
ATOM 796 N N . TYR A 1 102 ? -19.676 0.516 36.618 1.00 81.19 102 TYR A N 1
ATOM 797 C CA . TYR A 1 102 ? -20.923 1.163 37.025 1.00 81.19 102 TYR A CA 1
ATOM 798 C C . TYR A 1 102 ? -22.123 0.806 36.133 1.00 81.19 102 TYR A C 1
ATOM 800 O O . TYR A 1 102 ? -23.230 0.658 36.650 1.00 81.19 102 TYR A O 1
ATOM 808 N N . ALA A 1 103 ? -21.917 0.574 34.831 1.00 82.50 103 ALA A N 1
ATOM 809 C CA . ALA A 1 103 ? -22.994 0.182 33.918 1.00 82.50 103 ALA A CA 1
ATOM 810 C C . ALA A 1 103 ? -23.552 -1.215 34.250 1.00 82.50 103 ALA A C 1
ATOM 812 O O . ALA A 1 103 ? -24.744 -1.477 34.079 1.00 82.50 103 ALA A O 1
ATOM 813 N N . VAL A 1 104 ? -22.708 -2.111 34.772 1.00 84.44 104 VAL A N 1
ATOM 814 C CA . VAL A 1 104 ? -23.127 -3.438 35.246 1.00 84.44 104 VAL A CA 1
ATOM 815 C C . VAL A 1 104 ? -23.922 -3.312 36.548 1.00 84.44 104 VAL A C 1
ATOM 817 O O . VAL A 1 104 ? -24.990 -3.915 36.677 1.00 84.44 104 VAL A O 1
ATOM 820 N N . LEU A 1 105 ? -23.466 -2.466 37.479 1.00 87.56 105 LEU A N 1
ATOM 821 C CA . LEU A 1 105 ? -24.170 -2.207 38.741 1.00 87.56 105 LEU A CA 1
ATOM 822 C C . LEU A 1 105 ? -25.551 -1.569 38.533 1.00 87.56 105 LEU A C 1
ATOM 824 O O . LEU A 1 105 ? -26.493 -1.869 39.271 1.00 87.56 105 LEU A O 1
ATOM 828 N N . GLU A 1 106 ? -25.703 -0.686 37.547 1.00 87.00 106 GLU A N 1
ATOM 829 C CA . GLU A 1 106 ? -27.007 -0.110 37.202 1.00 87.00 106 GLU A CA 1
ATOM 830 C C . GLU A 1 106 ? -27.974 -1.154 36.645 1.00 87.00 106 GLU A C 1
ATOM 832 O O . GLU A 1 106 ? -29.143 -1.174 37.041 1.00 87.00 106 GLU A O 1
ATOM 837 N N . LYS A 1 107 ? -27.496 -2.055 35.779 1.00 87.69 107 LYS A N 1
ATOM 838 C CA . LYS A 1 107 ? -28.308 -3.164 35.258 1.00 87.69 107 LYS A CA 1
ATOM 839 C C . LYS A 1 107 ? -28.785 -4.083 36.383 1.00 87.69 107 LYS A C 1
ATOM 841 O O . LYS A 1 107 ? -29.975 -4.386 36.437 1.00 87.69 107 LYS A O 1
ATOM 846 N N . GLN A 1 108 ? -27.908 -4.446 37.325 1.00 90.50 108 GLN A N 1
ATOM 847 C CA . GLN A 1 108 ? -28.289 -5.248 38.497 1.00 90.50 108 GLN A CA 1
ATOM 848 C C . GLN A 1 108 ? -29.329 -4.535 39.373 1.00 90.50 108 GLN A C 1
ATOM 850 O O . GLN A 1 108 ? -30.309 -5.146 39.801 1.00 90.50 108 GLN A O 1
ATOM 855 N N . ARG A 1 109 ? -29.170 -3.224 39.603 1.00 90.19 109 ARG A N 1
ATOM 856 C CA . ARG A 1 109 ? -30.144 -2.433 40.372 1.00 90.19 109 ARG A CA 1
ATOM 857 C C . ARG A 1 109 ? -31.516 -2.368 39.698 1.00 90.19 109 ARG A C 1
ATOM 859 O O . ARG A 1 109 ? -32.521 -2.467 40.402 1.00 90.19 109 ARG A O 1
ATOM 866 N N . LYS A 1 110 ? -31.576 -2.217 38.371 1.00 92.94 110 LYS A N 1
ATOM 867 C CA . LYS A 1 110 ? -32.841 -2.230 37.612 1.00 92.94 110 LYS A CA 1
ATOM 868 C C . LYS A 1 110 ? -33.540 -3.587 37.723 1.00 92.94 110 LYS A C 1
ATOM 870 O O . LYS A 1 110 ? -34.689 -3.631 38.153 1.00 92.94 110 LYS A O 1
ATOM 875 N N . LEU A 1 111 ? -32.810 -4.676 37.483 1.00 92.56 111 LEU A N 1
ATOM 876 C CA . LEU A 1 111 ? -33.318 -6.046 37.631 1.00 92.56 111 LEU A CA 1
ATOM 877 C C . LEU A 1 111 ? -33.865 -6.322 39.038 1.00 92.56 111 LEU A C 1
ATOM 879 O O . LEU A 1 111 ? -34.985 -6.804 39.185 1.00 92.56 111 LEU A O 1
ATOM 883 N N . ASN A 1 112 ? -33.127 -5.949 40.085 1.00 92.31 112 ASN A N 1
ATOM 884 C CA . ASN A 1 112 ? -33.575 -6.159 41.465 1.00 92.31 112 ASN A CA 1
ATOM 885 C C . ASN A 1 112 ? -34.853 -5.368 41.793 1.00 92.31 112 ASN A C 1
ATOM 887 O O . ASN A 1 112 ? -35.731 -5.859 42.507 1.00 92.31 112 ASN A O 1
ATOM 891 N N . ARG A 1 113 ? -35.001 -4.150 41.258 1.00 91.88 113 ARG A N 1
ATOM 892 C CA . ARG A 1 113 ? -36.233 -3.359 41.421 1.00 91.88 113 ARG A CA 1
ATOM 893 C C . ARG A 1 113 ? -37.424 -4.004 40.718 1.00 91.88 113 ARG A C 1
ATOM 895 O O . ARG A 1 113 ? -38.512 -4.035 41.284 1.00 91.88 113 ARG A O 1
ATOM 902 N N . GLU A 1 114 ? -37.222 -4.549 39.526 1.00 91.00 114 GLU A N 1
ATOM 903 C CA . GLU A 1 114 ? -38.278 -5.245 38.787 1.00 91.00 114 GLU A CA 1
ATOM 904 C C . GLU A 1 114 ? -38.712 -6.529 39.503 1.00 91.00 114 GLU A C 1
ATOM 906 O O . GLU A 1 114 ? -39.903 -6.721 39.750 1.00 91.00 114 GLU A O 1
ATOM 911 N N . VAL A 1 115 ? -37.761 -7.361 39.940 1.00 92.88 115 VAL A N 1
ATOM 912 C CA . VAL A 1 115 ? -38.053 -8.599 40.685 1.00 92.88 115 VAL A CA 1
ATOM 913 C C . VAL A 1 115 ? -38.795 -8.297 41.987 1.00 92.88 115 VAL A C 1
ATOM 915 O O . VAL A 1 115 ? -39.806 -8.932 42.289 1.00 92.88 115 VAL A O 1
ATOM 918 N N . THR A 1 116 ? -38.350 -7.293 42.747 1.00 91.38 116 THR A N 1
ATOM 919 C CA . THR A 1 116 ? -39.020 -6.914 44.002 1.00 91.38 116 THR A CA 1
ATOM 920 C C . THR A 1 116 ? -40.420 -6.343 43.768 1.00 91.38 116 THR A C 1
ATOM 922 O O . THR A 1 116 ? -41.327 -6.622 44.555 1.00 91.38 116 THR A O 1
ATOM 925 N N . ALA A 1 117 ? -40.641 -5.596 42.682 1.00 91.75 117 ALA A N 1
ATOM 926 C CA . ALA A 1 117 ? -41.969 -5.119 42.303 1.00 91.75 117 ALA A CA 1
ATOM 927 C C . ALA A 1 117 ? -42.907 -6.277 41.924 1.00 91.75 117 ALA A C 1
ATOM 929 O O . ALA A 1 117 ? -44.059 -6.308 42.369 1.00 91.75 117 ALA A O 1
ATOM 930 N N . ILE A 1 118 ? -42.413 -7.260 41.164 1.00 91.12 118 ILE A N 1
ATOM 931 C CA . ILE A 1 118 ? -43.171 -8.465 40.801 1.00 91.12 118 ILE A CA 1
ATOM 932 C C . ILE A 1 118 ? -43.530 -9.264 42.05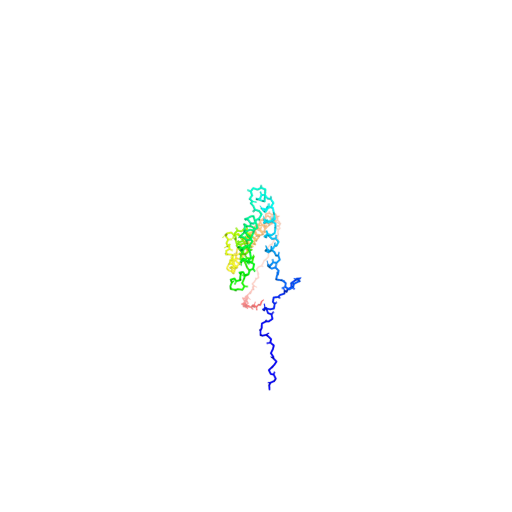8 1.00 91.12 118 ILE A C 1
ATOM 934 O O . ILE A 1 118 ? -44.699 -9.607 42.237 1.00 91.12 118 ILE A O 1
ATOM 938 N N . ALA A 1 119 ? -42.569 -9.484 42.959 1.00 92.25 119 ALA A N 1
ATOM 939 C CA . ALA A 1 119 ? -42.779 -10.214 44.209 1.00 92.25 119 ALA A CA 1
ATOM 940 C C . ALA A 1 119 ? -43.811 -9.530 45.126 1.00 92.25 119 ALA A C 1
ATOM 942 O O . ALA A 1 119 ? -44.698 -10.180 45.683 1.00 92.25 119 ALA A O 1
ATOM 943 N N . LYS A 1 120 ? -43.759 -8.196 45.247 1.00 91.31 120 LYS A N 1
ATOM 944 C CA . LYS A 1 120 ? -44.773 -7.430 45.992 1.00 91.31 120 LYS A CA 1
ATOM 945 C C . LYS A 1 120 ? -46.157 -7.563 45.355 1.00 91.31 120 LYS A C 1
ATOM 947 O O . LYS A 1 120 ? -47.137 -7.797 46.063 1.00 91.31 120 LYS A O 1
ATOM 952 N N . LYS A 1 121 ? -46.245 -7.472 44.024 1.00 89.69 121 LYS A N 1
ATOM 953 C CA . LYS A 1 121 ? -47.505 -7.618 43.278 1.00 89.69 121 LYS A CA 1
ATOM 954 C C . LYS A 1 121 ? -48.085 -9.032 43.400 1.00 89.69 121 LYS A C 1
ATOM 956 O O . LYS A 1 121 ? -49.303 -9.183 43.517 1.00 89.69 121 LYS A O 1
ATOM 961 N N . SER A 1 122 ? -47.246 -10.071 43.403 1.00 87.50 122 SER A N 1
ATOM 962 C CA . SER A 1 122 ? -47.691 -11.450 43.635 1.00 87.50 122 SER A CA 1
ATOM 963 C C . SER A 1 122 ? -48.164 -11.660 45.071 1.00 87.50 122 SER A C 1
ATOM 965 O O . SER A 1 122 ? -49.223 -12.256 45.266 1.00 87.50 122 SER A O 1
ATOM 967 N N . TYR A 1 123 ? -47.450 -11.112 46.059 1.00 88.50 123 TYR A N 1
ATOM 968 C CA . TYR A 1 123 ? -47.842 -11.188 47.468 1.00 88.50 123 TYR A CA 1
ATOM 969 C C . TYR A 1 123 ? -49.196 -10.508 47.723 1.00 88.50 123 TYR A C 1
ATOM 971 O O . TYR A 1 123 ? -50.092 -11.119 48.299 1.00 88.50 123 TYR A O 1
ATOM 979 N N . GLN A 1 124 ? -49.401 -9.295 47.198 1.00 84.50 124 GLN A N 1
ATOM 980 C CA . GLN A 1 124 ? -50.681 -8.578 47.297 1.00 84.50 124 GLN A CA 1
ATOM 981 C C . GLN A 1 124 ? -51.848 -9.338 46.643 1.00 84.50 124 GLN A C 1
ATOM 983 O O . GLN A 1 124 ? -52.956 -9.359 47.176 1.00 84.50 124 GLN A O 1
ATOM 988 N N . ARG A 1 125 ? -51.618 -10.013 45.507 1.00 82.44 125 ARG A N 1
ATOM 989 C CA . ARG A 1 125 ? -52.640 -10.884 44.898 1.00 82.44 125 ARG A CA 1
ATOM 990 C C . ARG A 1 125 ? -52.984 -12.079 45.785 1.00 82.44 125 ARG A C 1
ATOM 992 O O . ARG A 1 125 ? -54.148 -12.468 45.842 1.00 82.44 125 ARG A O 1
ATOM 999 N N . GLN A 1 126 ? -51.999 -12.686 46.443 1.00 80.56 126 GLN A N 1
ATOM 1000 C CA . GLN A 1 126 ? -52.227 -13.831 47.329 1.00 80.56 126 GLN A CA 1
ATOM 1001 C C . GLN A 1 126 ? -52.969 -13.429 48.609 1.00 80.56 126 GLN A C 1
ATOM 1003 O O . GLN A 1 126 ? -53.904 -14.127 49.016 1.00 80.56 126 GLN A O 1
ATOM 1008 N N . THR A 1 127 ? -52.620 -12.292 49.216 1.00 77.62 127 THR A N 1
ATOM 1009 C CA . THR A 1 127 ? -53.318 -11.782 50.405 1.00 77.62 127 THR A CA 1
ATOM 1010 C C . THR A 1 127 ? -54.755 -11.370 50.084 1.00 77.62 127 THR A C 1
ATOM 1012 O O . THR A 1 127 ? -55.661 -11.768 50.815 1.00 77.62 127 THR A O 1
ATOM 1015 N N . ALA A 1 128 ? -54.999 -10.699 48.952 1.00 77.19 128 ALA A N 1
ATOM 1016 C CA . ALA A 1 128 ? -56.351 -10.352 48.499 1.00 77.19 128 ALA A CA 1
ATOM 1017 C C . ALA A 1 128 ? -57.227 -11.597 48.248 1.00 77.19 128 ALA A C 1
ATOM 1019 O O . ALA A 1 128 ? -58.372 -11.655 48.695 1.00 77.19 128 ALA A O 1
ATOM 1020 N N . LYS A 1 129 ? -56.677 -12.642 47.609 1.00 73.50 129 LYS A N 1
ATOM 1021 C CA . LYS A 1 129 ? -57.385 -13.924 47.415 1.00 73.50 129 LYS A CA 1
ATOM 1022 C C . LYS A 1 129 ? -57.694 -14.632 48.737 1.00 73.50 129 LYS A C 1
ATOM 1024 O O . LYS A 1 129 ? -58.759 -15.227 48.885 1.00 73.50 129 LYS A O 1
ATOM 1029 N N . THR A 1 130 ? -56.776 -14.574 49.701 1.00 71.31 130 THR A N 1
ATOM 1030 C CA . THR A 1 130 ? -56.954 -15.204 51.019 1.00 71.31 130 THR A CA 1
ATOM 1031 C C . THR A 1 130 ? -58.000 -14.467 51.859 1.00 71.31 130 THR A C 1
ATOM 1033 O O . THR A 1 130 ? -58.813 -15.116 52.521 1.00 71.31 130 THR A O 1
ATOM 1036 N N . ALA A 1 131 ? -58.026 -13.132 51.795 1.00 69.81 131 ALA A N 1
ATOM 1037 C CA . ALA A 1 131 ? -59.048 -12.306 52.436 1.00 69.81 131 ALA A CA 1
ATOM 1038 C C . ALA A 1 131 ? -60.447 -12.587 51.859 1.00 69.81 131 ALA A C 1
ATOM 1040 O O . ALA A 1 131 ? -61.348 -12.943 52.617 1.00 69.81 131 ALA A O 1
ATOM 1041 N N . GLY A 1 132 ? -60.600 -12.585 50.528 1.00 66.88 132 GLY A N 1
ATOM 1042 C CA . GLY A 1 132 ? -61.882 -12.902 49.880 1.00 66.88 132 GLY A CA 1
ATOM 1043 C C . GLY A 1 132 ? -62.371 -14.338 50.129 1.00 66.88 132 GLY A C 1
ATOM 1044 O O . GLY A 1 132 ? -63.575 -14.590 50.184 1.00 66.88 132 GLY A O 1
ATOM 1045 N N . LYS A 1 133 ? -61.457 -15.299 50.347 1.00 61.75 133 LYS A N 1
ATOM 1046 C CA . LYS A 1 133 ? -61.814 -16.676 50.740 1.00 61.75 133 LYS A CA 1
ATOM 1047 C C . LYS A 1 133 ? -62.299 -16.762 52.192 1.00 61.75 133 LYS A C 1
ATOM 1049 O O . LYS A 1 133 ? -63.190 -17.558 52.484 1.00 61.75 133 LYS A O 1
ATOM 1054 N N . ARG A 1 134 ? -61.723 -15.972 53.108 1.00 60.00 134 ARG A N 1
ATOM 1055 C CA . ARG A 1 134 ? -62.167 -15.903 54.513 1.00 60.00 134 ARG A CA 1
ATOM 1056 C C . ARG A 1 134 ? -63.542 -15.254 54.639 1.00 60.00 134 ARG A C 1
ATOM 1058 O O . ARG A 1 134 ? -64.362 -15.755 55.400 1.00 60.00 134 ARG A O 1
ATOM 1065 N N . GLU A 1 135 ? -63.796 -14.204 53.869 1.00 58.78 135 GLU A N 1
ATOM 1066 C CA . GLU A 1 135 ? -65.072 -13.487 53.873 1.00 58.78 135 GLU A CA 1
ATOM 1067 C C . GLU A 1 135 ? -66.223 -14.362 53.345 1.00 58.78 135 GLU A C 1
ATOM 1069 O O . GLU A 1 135 ? -67.220 -14.547 54.039 1.00 58.78 135 GLU A O 1
ATOM 1074 N N . ASN A 1 136 ? -66.033 -15.048 52.209 1.00 59.12 136 ASN A N 1
ATOM 1075 C CA . ASN A 1 136 ? -67.018 -16.011 51.695 1.00 59.12 136 ASN A CA 1
ATOM 1076 C C . ASN A 1 136 ? -67.301 -17.168 52.670 1.00 59.12 136 ASN A C 1
ATOM 1078 O O . ASN A 1 136 ? -68.450 -17.569 52.833 1.00 59.12 136 ASN A O 1
ATOM 1082 N N . LYS A 1 137 ? -66.274 -17.682 53.365 1.00 55.69 137 LYS A N 1
ATOM 1083 C CA . LYS A 1 137 ? -66.446 -18.775 54.338 1.00 55.69 137 LYS A CA 1
ATOM 1084 C C . LYS A 1 137 ? -67.218 -18.331 55.590 1.00 55.69 137 LYS A C 1
ATOM 1086 O O . LYS A 1 137 ? -67.888 -19.157 56.206 1.00 55.69 137 LYS A O 1
ATOM 1091 N N . ALA A 1 138 ? -67.126 -17.053 55.965 1.00 56.84 138 ALA A N 1
ATOM 1092 C CA . ALA A 1 138 ? -67.872 -16.477 57.084 1.00 56.84 138 ALA A CA 1
ATOM 1093 C C . ALA A 1 138 ? -69.361 -16.265 56.752 1.00 56.84 138 ALA A C 1
ATOM 1095 O O . ALA A 1 138 ? -70.203 -16.425 57.634 1.00 56.84 138 ALA A O 1
ATOM 1096 N N . LEU A 1 139 ? -69.691 -15.975 55.489 1.00 56.88 139 LEU A N 1
ATOM 1097 C CA . LEU A 1 139 ? -71.072 -15.839 55.007 1.00 56.88 139 LEU A CA 1
ATOM 1098 C C . LEU A 1 139 ? -71.808 -17.187 54.888 1.00 56.88 139 LEU A C 1
ATOM 1100 O O . LEU A 1 139 ? -73.008 -17.242 55.130 1.00 56.88 139 LEU A O 1
ATOM 1104 N N . THR A 1 140 ? -71.111 -18.289 54.595 1.00 56.38 140 THR A N 1
ATOM 1105 C CA . THR A 1 140 ? -71.725 -19.629 54.444 1.00 56.38 140 THR A CA 1
ATOM 1106 C C . THR A 1 140 ? -71.811 -20.459 55.734 1.00 56.38 140 THR A C 1
ATOM 1108 O O . THR A 1 140 ? -72.173 -21.630 55.681 1.00 56.38 140 THR A O 1
ATOM 1111 N N . GLY A 1 141 ? -71.443 -19.910 56.897 1.00 54.94 141 GLY A N 1
ATOM 1112 C CA . GLY A 1 141 ? -71.272 -20.685 58.132 1.00 54.94 141 GLY A CA 1
ATOM 1113 C C . GLY A 1 141 ? -71.989 -20.107 59.348 1.00 54.94 141 GLY A C 1
ATOM 1114 O O . GLY A 1 141 ? -71.317 -19.709 60.299 1.00 54.94 141 GLY A O 1
ATOM 1115 N N . ARG A 1 142 ? -73.329 -20.070 59.355 1.00 46.31 142 ARG A N 1
ATOM 1116 C CA . ARG A 1 142 ? -74.107 -19.899 60.598 1.00 46.31 142 ARG A CA 1
ATOM 1117 C C . ARG A 1 142 ? -75.570 -20.342 60.454 1.00 46.31 142 ARG A C 1
ATOM 1119 O O . ARG A 1 142 ? -76.456 -19.524 60.259 1.00 46.31 142 ARG A O 1
ATOM 1126 N N . GLU A 1 143 ? -75.825 -21.632 60.654 1.00 45.44 143 GLU A N 1
ATOM 1127 C CA . GLU A 1 143 ? -77.110 -22.104 61.183 1.00 45.44 143 GLU A CA 1
ATOM 1128 C C . GLU A 1 143 ? -76.854 -22.528 62.638 1.00 45.44 143 GLU A C 1
ATOM 1130 O O . GLU A 1 143 ? -76.161 -23.510 62.908 1.00 45.44 143 GLU A O 1
ATOM 1135 N N . LYS A 1 144 ? -77.292 -21.702 63.597 1.00 44.50 144 LYS A N 1
ATOM 1136 C CA . LYS A 1 144 ? -77.211 -22.003 65.033 1.00 44.50 144 LYS A CA 1
ATOM 1137 C C . LYS A 1 144 ? -78.480 -22.758 65.426 1.00 44.50 144 LYS A C 1
ATOM 1139 O O . LYS A 1 144 ? -79.550 -22.163 65.432 1.00 44.50 144 LYS A O 1
ATOM 1144 N N . ARG A 1 145 ? -78.351 -24.034 65.800 1.00 39.91 145 ARG A N 1
ATOM 1145 C CA . ARG A 1 145 ? -79.360 -24.732 66.610 1.00 39.91 145 ARG A CA 1
ATOM 1146 C C . ARG A 1 145 ? -79.024 -24.551 68.087 1.00 39.91 145 ARG A C 1
ATOM 1148 O O . ARG A 1 145 ? -77.920 -24.875 68.523 1.00 39.91 145 ARG A O 1
ATOM 1155 N N . ASP A 1 146 ? -79.983 -24.005 68.819 1.00 49.78 146 ASP A N 1
ATOM 1156 C CA . ASP A 1 146 ? -79.930 -23.757 70.255 1.00 49.78 146 ASP A CA 1
ATOM 1157 C C . ASP A 1 146 ? -80.053 -25.051 71.065 1.00 49.78 146 ASP A C 1
ATOM 1159 O O . ASP A 1 146 ? -80.932 -25.861 70.783 1.00 49.78 146 ASP A O 1
ATOM 1163 N N . SER A 1 147 ? -79.266 -25.180 72.142 1.00 43.47 147 SER A N 1
ATOM 1164 C CA . SER A 1 147 ? -79.790 -25.687 73.421 1.00 43.47 147 SER A CA 1
ATOM 1165 C C . SER A 1 147 ? -78.793 -25.590 74.590 1.00 43.47 147 SER A C 1
ATOM 1167 O O . SER A 1 147 ? -77.807 -26.316 74.644 1.00 43.47 147 SER A O 1
ATOM 1169 N N . ARG A 1 148 ? -79.220 -24.777 75.569 1.00 45.91 148 ARG A N 1
ATOM 1170 C CA . ARG A 1 148 ? -79.060 -24.833 77.040 1.00 45.91 148 ARG A CA 1
ATOM 1171 C C . ARG A 1 148 ? -77.807 -24.287 77.758 1.00 45.91 148 ARG A C 1
ATOM 1173 O O . ARG A 1 148 ? -76.693 -24.426 77.265 1.00 45.91 148 ARG A O 1
ATOM 1180 N N . PRO A 1 149 ? -78.003 -23.673 78.954 1.00 60.97 149 PRO A N 1
ATOM 1181 C CA . PRO A 1 149 ? -76.962 -22.965 79.694 1.00 60.97 149 PRO A CA 1
ATOM 1182 C C . PRO A 1 149 ? -76.425 -23.797 80.865 1.00 60.97 149 PRO A C 1
ATOM 1184 O O . PRO A 1 149 ? -77.221 -24.356 81.612 1.00 60.97 149 PRO A O 1
ATOM 1187 N N . HIS A 1 150 ? -75.112 -23.794 81.116 1.00 43.75 150 HIS A N 1
ATOM 1188 C CA . HIS A 1 150 ? -74.594 -24.169 82.437 1.00 43.75 150 HIS A CA 1
ATOM 1189 C C . HIS A 1 150 ? -73.364 -23.358 82.881 1.00 43.75 150 HIS A C 1
ATOM 1191 O O . HIS A 1 150 ? -72.375 -23.242 82.168 1.00 43.75 150 HIS A O 1
ATOM 1197 N N . ALA A 1 151 ? -73.542 -22.823 84.095 1.00 42.12 151 ALA A N 1
ATOM 1198 C CA . ALA A 1 151 ? -72.660 -22.565 85.238 1.00 42.12 151 ALA A CA 1
ATOM 1199 C C . ALA A 1 151 ? -71.219 -22.040 85.066 1.00 42.12 151 ALA A C 1
ATOM 1201 O O . ALA A 1 151 ? -70.361 -22.613 84.405 1.00 42.12 151 ALA A O 1
ATOM 1202 N N . ALA A 1 152 ? -70.964 -20.972 85.828 1.00 54.16 152 ALA A N 1
ATOM 1203 C CA . ALA A 1 152 ? -69.690 -20.301 86.033 1.00 54.16 152 ALA A CA 1
ATOM 1204 C C . ALA A 1 152 ? -68.635 -21.175 86.739 1.00 54.16 152 ALA A C 1
ATOM 1206 O O . ALA A 1 152 ? -68.929 -21.843 87.729 1.00 54.16 152 ALA A O 1
ATOM 1207 N N . GLY A 1 153 ? -67.381 -21.063 86.290 1.00 42.84 153 GLY A N 1
ATOM 1208 C CA . GLY A 1 153 ? -66.199 -21.610 86.955 1.00 42.84 153 GLY A CA 1
ATOM 1209 C C . GLY A 1 153 ? -65.055 -20.594 86.948 1.00 42.84 153 GLY A C 1
ATOM 1210 O O . GLY A 1 153 ? -64.653 -20.108 85.894 1.00 42.84 153 GLY A O 1
ATOM 1211 N N . LYS A 1 154 ? -64.567 -20.247 88.144 1.00 49.84 154 LYS A N 1
ATOM 1212 C CA . LYS A 1 154 ? -63.362 -19.441 88.400 1.00 49.84 154 LYS A CA 1
ATOM 1213 C C . LYS A 1 154 ? -62.091 -20.241 88.085 1.00 49.84 154 LYS A C 1
ATOM 1215 O O . LYS A 1 154 ? -62.031 -21.429 88.376 1.00 49.84 154 LYS A O 1
ATOM 1220 N N . GLY A 1 155 ? -61.043 -19.536 87.662 1.00 42.41 155 GLY A N 1
ATOM 1221 C CA . GLY A 1 155 ? -59.659 -20.024 87.571 1.00 42.41 155 GLY A CA 1
ATOM 1222 C C . GLY A 1 155 ? -59.043 -19.559 86.255 1.00 42.41 155 GLY A C 1
ATOM 1223 O O . GLY A 1 155 ? -59.680 -19.651 85.221 1.00 42.41 155 GLY A O 1
ATOM 1224 N N . GLY A 1 156 ? -57.859 -18.981 86.162 1.00 39.78 156 GLY A N 1
ATOM 1225 C CA . GLY A 1 156 ? -56.771 -18.708 87.082 1.00 39.78 156 GLY A CA 1
ATOM 1226 C C . GLY A 1 156 ? -55.710 -17.984 86.240 1.00 39.78 156 GLY A C 1
ATOM 1227 O O . GLY A 1 156 ? -55.725 -18.054 85.011 1.00 39.78 156 GLY A O 1
ATOM 1228 N N . ARG A 1 157 ? -54.842 -17.216 86.895 1.00 48.66 157 ARG A N 1
ATOM 1229 C CA . ARG A 1 157 ? -53.679 -16.556 86.286 1.00 48.66 157 ARG A CA 1
ATOM 1230 C C . ARG A 1 157 ? -52.815 -17.564 85.521 1.00 48.66 157 ARG A C 1
ATOM 1232 O O . ARG A 1 157 ? -52.557 -18.625 86.061 1.00 48.66 157 ARG A O 1
ATOM 1239 N N . GLU A 1 158 ? -52.246 -17.149 84.390 1.00 49.62 158 GLU A N 1
ATOM 1240 C CA . GLU A 1 158 ? -50.786 -17.030 84.251 1.00 49.62 158 GLU A CA 1
ATOM 1241 C C . GLU A 1 158 ? -50.403 -16.307 82.955 1.00 49.62 158 GLU A C 1
ATOM 1243 O O . GLU A 1 158 ? -50.853 -16.635 81.859 1.00 49.62 158 GLU A O 1
ATOM 1248 N N . LYS A 1 159 ? -49.567 -15.275 83.102 1.00 52.56 159 LYS A N 1
ATOM 1249 C CA . LYS A 1 159 ? -48.818 -14.672 82.002 1.00 52.56 159 LYS A CA 1
ATOM 1250 C C . LYS A 1 159 ? -47.490 -15.412 81.905 1.00 52.56 159 LYS A C 1
ATOM 1252 O O . LYS A 1 159 ? -46.765 -15.446 82.893 1.00 52.56 159 LYS A O 1
ATOM 1257 N N . ALA A 1 160 ? -47.136 -15.896 80.720 1.00 50.50 160 ALA A N 1
ATOM 1258 C CA . ALA A 1 160 ? -45.775 -16.320 80.422 1.00 50.50 160 ALA A CA 1
ATOM 1259 C C . ALA A 1 160 ? -45.134 -15.337 79.430 1.00 50.50 160 ALA A C 1
ATOM 1261 O O . ALA A 1 160 ? -45.502 -15.253 78.261 1.00 50.50 160 ALA A O 1
ATOM 1262 N N . HIS A 1 161 ? -44.188 -14.564 79.957 1.00 44.19 161 HIS A N 1
ATOM 1263 C CA . HIS A 1 161 ? -43.100 -13.911 79.233 1.00 44.19 161 HIS A CA 1
ATOM 1264 C C . HIS A 1 161 ? -42.104 -14.966 78.722 1.00 44.19 161 HIS A C 1
ATOM 1266 O O . HIS A 1 161 ? -41.749 -15.842 79.507 1.00 44.19 161 HIS A O 1
ATOM 1272 N N . ARG A 1 162 ? -41.567 -14.799 77.502 1.00 46.81 162 ARG A N 1
ATOM 1273 C CA . ARG A 1 162 ? -40.118 -14.834 77.142 1.00 46.81 162 ARG A CA 1
ATOM 1274 C C . ARG A 1 162 ? -39.960 -14.864 75.615 1.00 46.81 162 ARG A C 1
ATOM 1276 O O . ARG A 1 162 ? -40.583 -15.691 74.968 1.00 46.81 162 ARG A O 1
ATOM 1283 N N . THR A 1 163 ? -39.366 -13.820 75.022 1.00 50.12 163 THR A N 1
ATOM 1284 C CA . THR A 1 163 ? -37.928 -13.713 74.645 1.00 50.12 163 THR A CA 1
ATOM 1285 C C . THR A 1 163 ? -37.687 -14.482 73.344 1.00 50.12 163 THR A C 1
ATOM 1287 O O . THR A 1 163 ? -37.838 -15.692 73.310 1.00 50.12 163 THR A O 1
ATOM 1290 N N . ALA A 1 164 ? -37.666 -13.793 72.205 1.00 48.44 164 ALA A N 1
ATOM 1291 C CA . ALA A 1 164 ? -36.512 -13.095 71.628 1.00 48.44 164 ALA A CA 1
ATOM 1292 C C . ALA A 1 164 ? -35.380 -14.053 71.223 1.00 48.44 164 ALA A C 1
ATOM 1294 O O . ALA A 1 164 ? -34.925 -14.870 72.015 1.00 48.44 164 ALA A O 1
ATOM 1295 N N . ASP A 1 165 ? -34.957 -13.841 69.979 1.00 46.69 165 ASP A N 1
ATOM 1296 C CA . ASP A 1 165 ? -33.664 -14.173 69.394 1.00 46.69 165 ASP A CA 1
ATOM 1297 C C . ASP A 1 165 ? -33.404 -15.632 69.001 1.00 46.69 165 ASP A C 1
ATOM 1299 O O . ASP A 1 165 ? -33.148 -16.507 69.821 1.00 46.69 165 ASP A O 1
ATOM 1303 N N . ASN A 1 166 ? -33.332 -15.856 67.684 1.00 44.91 166 ASN A N 1
ATOM 1304 C CA . ASN A 1 166 ? -32.136 -16.497 67.148 1.00 44.91 166 ASN A CA 1
ATOM 1305 C C . ASN A 1 166 ? -31.863 -16.069 65.690 1.00 44.91 166 ASN A C 1
ATOM 1307 O O . ASN A 1 166 ? -32.755 -16.198 64.847 1.00 44.91 166 ASN A O 1
ATOM 1311 N N . PRO A 1 167 ? -30.656 -15.561 65.383 1.00 62.06 167 PRO A N 1
ATOM 1312 C CA . PRO A 1 167 ? -30.167 -15.343 64.028 1.00 62.06 167 PRO A CA 1
ATOM 1313 C C . PRO A 1 167 ? -29.299 -16.527 63.575 1.00 62.06 167 PRO A C 1
ATOM 1315 O O . PRO A 1 167 ? -28.385 -16.878 64.308 1.00 62.06 167 PRO A O 1
ATOM 1318 N N . VAL A 1 168 ? -29.549 -17.085 62.383 1.00 45.97 168 VAL A N 1
ATOM 1319 C CA . VAL A 1 168 ? -28.563 -17.472 61.340 1.00 45.97 168 VAL A CA 1
ATOM 1320 C C . VAL A 1 168 ? -29.321 -17.614 60.022 1.00 45.97 168 VAL A C 1
ATOM 1322 O O . VAL A 1 168 ? -30.367 -18.300 60.029 1.00 45.97 168 VAL A O 1
#

Foldseek 3Di:
DDDDPPPPDPPPPQPPPPDNDHPLVVVLVVVLCVPLVVVLVVCPVPDPNVVSVVVSVVSSVVSVCLSVDQDVNDHPVVVVVVVCCVVPVDPPDPPPDDPDPVVVVVVVVVVVVVVVVVVVVVVVVVVVVVVVVVVVVVVVDDDDDDDDDDDDDDDDDDDDDDDDDDDD

pLDDT: mean 70.58, std 15.43, range [39.78, 92.94]

Secondary structure (DSSP, 8-state):
-------S-GGG---EEETTEEHHHHHHHHHHHHHHHHHHHHHHTTS-HHHHHHHHHHHHHHHHHHHH--BTTB-HHHHHHHHHIIIIIS-S--------HHHHHHHHHHHHHHHHHHHHHHHHHHHHHHHHHHHHHHHT----------------------------

Sequence (168 aa):
MAYVTVPKDLTKVKSKVALNLTKRQLVCFGAAAVVGVPLFFLIKDSVPQSAATFIMVLVMLPFFMLAMYEKHGQPLETILGNIIKVFFLTPKERPYQTANYYAVLEKQRKLNREVTAIAKKSYQRQTAKTAGKRENKALTGREKRDSRPHAAGKGGREKAHRTADNPV

Radius of gyration: 48.5 Å; chains: 1; bounding box: 116×34×122 Å